Protein AF-A0A9D6AJD1-F1 (afdb_monomer_lite)

pLDDT: mean 76.49, std 11.94, range [50.5, 89.88]

Structure (mmCIF, N/CA/C/O backbone):
data_AF-A0A9D6AJD1-F1
#
_entry.id   AF-A0A9D6AJD1-F1
#
loop_
_atom_site.group_PDB
_atom_site.id
_atom_site.type_symbol
_atom_site.label_atom_id
_atom_site.label_alt_id
_atom_site.label_comp_id
_atom_site.label_asym_id
_atom_site.label_entity_id
_atom_site.label_seq_id
_atom_site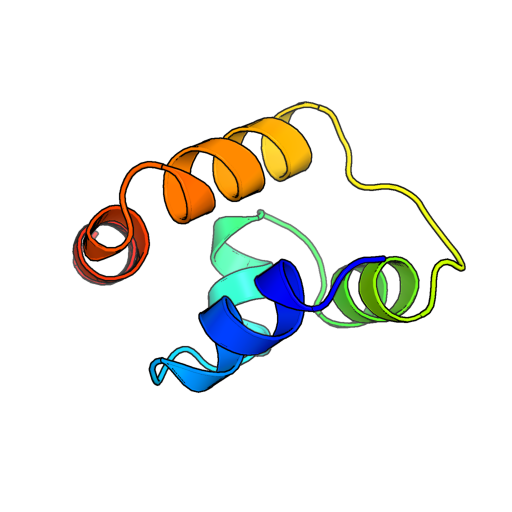.pdbx_PDB_ins_code
_atom_site.Cartn_x
_atom_site.Cartn_y
_atom_site.Cartn_z
_atom_site.occupancy
_atom_site.B_iso_or_equiv
_atom_site.auth_seq_id
_atom_site.auth_comp_id
_atom_site.auth_asym_id
_atom_site.auth_atom_id
_atom_site.pdbx_PDB_model_num
ATOM 1 N N . MET A 1 1 ? 13.919 4.951 -2.273 1.00 50.50 1 MET A N 1
ATOM 2 C CA . MET A 1 1 ? 12.486 5.281 -2.112 1.00 50.50 1 MET A CA 1
ATOM 3 C C . MET A 1 1 ? 12.321 6.050 -0.816 1.00 50.50 1 MET A C 1
ATOM 5 O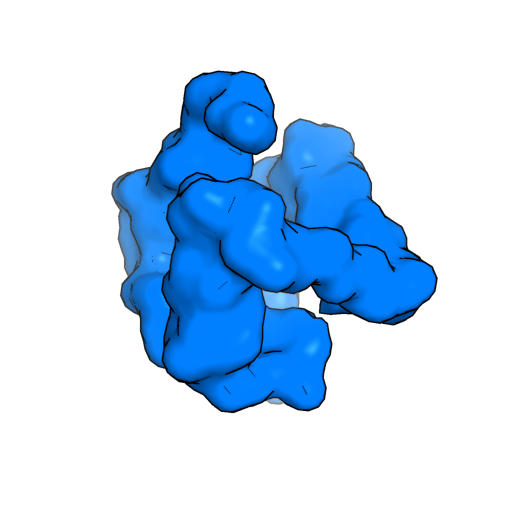 O . MET A 1 1 ? 12.889 5.639 0.188 1.00 50.50 1 MET A O 1
ATOM 9 N N . GLY A 1 2 ? 11.658 7.207 -0.885 1.00 53.50 2 GLY A N 1
ATOM 10 C CA . GLY A 1 2 ? 11.523 8.154 0.220 1.00 53.50 2 GLY A CA 1
ATOM 11 C C . GLY A 1 2 ? 10.668 7.613 1.365 1.00 53.50 2 GLY A C 1
ATOM 12 O O . GLY A 1 2 ? 9.804 6.758 1.188 1.00 53.50 2 GLY A O 1
ATOM 13 N N . THR A 1 3 ? 10.940 8.136 2.547 1.00 55.97 3 THR A N 1
ATOM 14 C CA . THR A 1 3 ? 10.387 7.812 3.870 1.00 55.97 3 THR A CA 1
ATOM 15 C C . THR A 1 3 ? 8.855 7.662 3.963 1.00 55.97 3 THR A C 1
ATOM 17 O O . THR A 1 3 ? 8.380 7.011 4.895 1.00 55.97 3 THR A O 1
ATOM 20 N N . SER A 1 4 ? 8.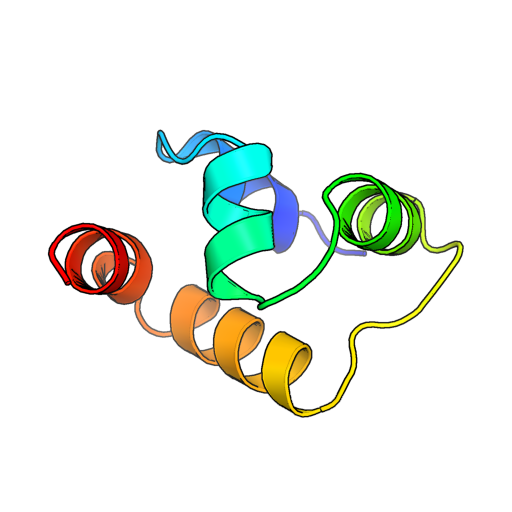075 8.166 2.996 1.00 55.53 4 SER A N 1
ATOM 21 C CA . SER A 1 4 ? 6.606 8.047 2.942 1.00 55.53 4 SER A CA 1
ATOM 22 C C . SER A 1 4 ? 6.081 6.609 2.854 1.00 55.53 4 SER A C 1
ATOM 24 O O . SER A 1 4 ? 5.023 6.317 3.405 1.00 55.53 4 SER A O 1
ATOM 26 N N . GLN A 1 5 ? 6.798 5.685 2.202 1.00 57.06 5 GLN A N 1
ATOM 27 C CA . GLN A 1 5 ? 6.270 4.337 1.937 1.00 57.06 5 GLN A CA 1
ATOM 28 C C . GLN A 1 5 ? 6.296 3.424 3.173 1.00 57.06 5 GLN A C 1
ATOM 30 O O . GLN A 1 5 ? 5.342 2.688 3.414 1.00 57.06 5 GLN A O 1
ATOM 35 N N . ARG A 1 6 ? 7.336 3.533 4.015 1.00 59.22 6 ARG A N 1
ATOM 36 C CA . ARG A 1 6 ? 7.418 2.796 5.293 1.00 59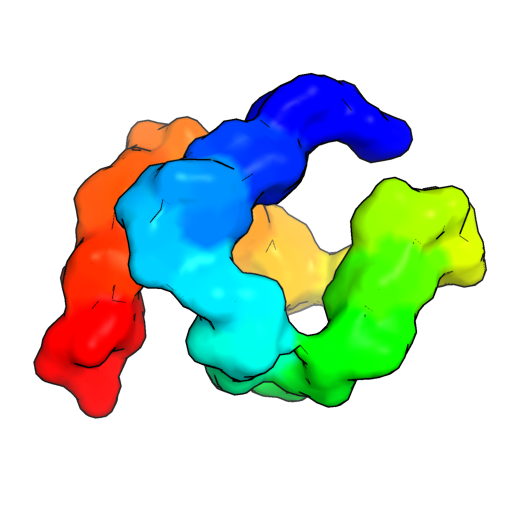.22 6 ARG A CA 1
ATOM 37 C C . ARG A 1 6 ? 6.336 3.237 6.280 1.00 59.22 6 ARG A C 1
ATOM 39 O O . ARG A 1 6 ? 5.757 2.404 6.966 1.00 59.22 6 ARG A O 1
ATOM 46 N N . LYS A 1 7 ? 6.009 4.534 6.292 1.00 58.66 7 LYS A N 1
ATOM 47 C CA . LYS A 1 7 ? 5.014 5.125 7.200 1.00 58.66 7 LYS A CA 1
ATOM 48 C C . LYS A 1 7 ? 3.588 4.594 6.960 1.00 58.66 7 LYS A C 1
ATOM 50 O O . LYS A 1 7 ? 2.777 4.621 7.876 1.00 58.66 7 LYS A O 1
ATOM 55 N N . GLN A 1 8 ? 3.272 4.091 5.762 1.00 60.19 8 GLN A N 1
ATOM 56 C CA . GLN A 1 8 ? 1.962 3.485 5.463 1.00 60.19 8 GLN A CA 1
ATOM 57 C C . GLN A 1 8 ? 1.822 2.066 6.036 1.00 60.19 8 GLN A C 1
ATOM 59 O O . GLN A 1 8 ? 0.736 1.685 6.459 1.00 60.19 8 GLN A O 1
ATOM 64 N N . ILE A 1 9 ? 2.920 1.303 6.076 1.00 57.09 9 ILE A N 1
ATOM 65 C CA . ILE A 1 9 ? 2.976 -0.057 6.643 1.00 57.09 9 ILE A CA 1
ATOM 66 C C . ILE A 1 9 ? 2.929 0.017 8.178 1.00 57.09 9 ILE A C 1
ATOM 68 O O . ILE A 1 9 ? 2.292 -0.796 8.839 1.00 57.09 9 ILE A O 1
ATOM 72 N N . ASP A 1 10 ? 3.536 1.062 8.740 1.00 54.66 10 ASP A N 1
ATOM 73 C CA . ASP A 1 10 ? 3.596 1.318 10.182 1.00 54.66 10 ASP A CA 1
ATOM 74 C C . ASP A 1 10 ? 2.246 1.751 10.794 1.00 54.66 10 ASP A C 1
ATOM 76 O O . ASP A 1 10 ? 2.022 1.602 11.991 1.00 54.66 10 ASP A O 1
ATOM 80 N N . ARG A 1 11 ? 1.279 2.209 9.979 1.00 59.94 11 ARG A N 1
ATOM 81 C CA . ARG A 1 11 ? -0.081 2.590 10.427 1.00 59.94 11 ARG A CA 1
ATOM 82 C C . ARG A 1 11 ? -1.005 1.400 10.753 1.00 59.94 11 ARG A C 1
ATOM 84 O O . ARG A 1 11 ? -2.225 1.538 10.737 1.00 59.94 11 ARG A O 1
ATOM 91 N N . GLY A 1 12 ? -0.427 0.243 11.077 1.00 58.03 12 GLY A N 1
ATOM 92 C CA . GLY A 1 12 ? -1.139 -0.963 11.512 1.00 58.03 12 GLY A CA 1
ATOM 93 C C . GLY A 1 12 ? -1.470 -1.956 10.396 1.00 58.03 12 GLY A C 1
ATOM 94 O O . GLY A 1 12 ? -2.145 -2.952 10.648 1.00 58.03 12 GLY A O 1
ATOM 95 N N . LEU A 1 13 ? -0.996 -1.724 9.168 1.00 66.44 13 LEU A N 1
ATOM 96 C CA . LEU A 1 13 ? -1.250 -2.621 8.045 1.00 66.44 13 LEU A CA 1
ATOM 97 C C . LEU A 1 13 ? -0.051 -3.542 7.817 1.00 66.44 13 LEU A C 1
ATOM 99 O O . LEU A 1 13 ? 1.008 -3.109 7.368 1.00 66.44 13 LEU A O 1
ATOM 103 N N . SER A 1 14 ? -0.214 -4.838 8.088 1.00 72.56 14 SER A N 1
ATOM 104 C CA . SER A 1 14 ? 0.869 -5.793 7.849 1.00 72.56 14 SER A CA 1
ATOM 105 C C . SER A 1 14 ? 1.268 -5.819 6.365 1.00 72.56 14 SER A C 1
ATOM 107 O O . SER A 1 14 ? 0.439 -5.677 5.461 1.00 72.56 14 SER A O 1
ATOM 109 N N . ARG A 1 15 ? 2.557 -6.049 6.093 1.00 73.00 15 ARG A N 1
ATOM 110 C CA . ARG A 1 15 ? 3.106 -6.118 4.727 1.00 73.00 15 ARG A CA 1
ATOM 111 C C . ARG A 1 15 ? 2.364 -7.125 3.839 1.00 73.00 15 ARG A C 1
ATOM 113 O O . ARG A 1 15 ? 2.179 -6.884 2.649 1.00 73.00 15 ARG A O 1
ATOM 120 N N . ALA A 1 16 ? 1.903 -8.234 4.421 1.00 76.31 16 ALA A N 1
ATOM 121 C CA . ALA A 1 16 ? 1.122 -9.252 3.720 1.00 76.31 16 ALA A CA 1
ATOM 122 C C . ALA A 1 16 ? -0.248 -8.726 3.265 1.00 76.31 16 ALA A C 1
ATOM 124 O O . ALA A 1 16 ? -0.670 -8.977 2.137 1.00 76.31 16 ALA A O 1
ATOM 125 N N . VAL A 1 17 ? -0.912 -7.954 4.124 1.00 75.88 17 VAL A N 1
ATOM 126 C CA . VAL A 1 17 ? -2.200 -7.324 3.828 1.00 75.88 17 VAL A CA 1
ATOM 127 C C . VAL A 1 17 ? -2.030 -6.263 2.734 1.00 75.88 17 VAL A C 1
ATOM 129 O O . VAL A 1 17 ? -2.768 -6.270 1.751 1.00 75.88 17 VAL A O 1
ATOM 132 N N . PHE A 1 18 ? -0.983 -5.437 2.815 1.00 78.50 18 PHE A N 1
ATOM 133 C CA . PHE A 1 18 ? -0.686 -4.454 1.770 1.00 78.50 18 PHE A CA 1
ATOM 134 C C . PHE A 1 18 ? -0.376 -5.098 0.410 1.00 78.50 18 PHE A C 1
ATOM 136 O O . PHE A 1 18 ? -0.882 -4.656 -0.622 1.00 78.50 18 PHE A O 1
ATOM 143 N N . ALA A 1 19 ? 0.404 -6.183 0.395 1.00 83.81 19 ALA A N 1
ATOM 144 C CA . ALA A 1 19 ? 0.708 -6.919 -0.831 1.00 83.81 19 ALA A CA 1
ATOM 145 C C . ALA A 1 19 ? -0.565 -7.480 -1.490 1.00 83.81 19 ALA A C 1
ATOM 147 O O . ALA A 1 19 ? -0.739 -7.377 -2.706 1.00 83.81 19 ALA A O 1
ATOM 148 N N . ARG A 1 20 ? -1.495 -7.994 -0.676 1.00 82.75 20 ARG A N 1
ATOM 149 C CA . ARG A 1 20 ? -2.786 -8.507 -1.141 1.00 82.75 20 ARG A CA 1
ATOM 150 C C . ARG A 1 20 ? -3.632 -7.412 -1.804 1.00 82.75 20 ARG A C 1
ATOM 152 O O . ARG A 1 20 ? -4.191 -7.663 -2.870 1.00 82.75 20 ARG A O 1
ATOM 159 N N . TYR A 1 21 ? -3.648 -6.191 -1.263 1.00 79.06 21 TYR A N 1
ATOM 160 C CA . TYR A 1 21 ? -4.340 -5.052 -1.892 1.00 79.06 21 TYR A CA 1
ATOM 161 C C . TYR A 1 21 ? -3.709 -4.610 -3.206 1.00 79.06 21 TYR A C 1
ATOM 163 O O . TYR A 1 21 ? -4.408 -4.299 -4.167 1.00 79.06 21 TYR A O 1
ATOM 171 N N . LEU A 1 22 ? -2.381 -4.640 -3.279 1.00 83.62 22 LEU A N 1
ATOM 172 C CA . LEU A 1 22 ? -1.641 -4.353 -4.505 1.00 83.62 22 LEU A CA 1
ATOM 173 C C . LEU A 1 22 ? -1.702 -5.506 -5.522 1.00 83.62 22 LEU A C 1
ATOM 175 O O . LEU A 1 22 ? -1.052 -5.420 -6.565 1.00 83.62 22 LEU A O 1
ATOM 179 N N . ARG A 1 23 ? -2.456 -6.578 -5.217 1.00 84.00 23 ARG A N 1
ATOM 180 C CA . ARG A 1 23 ? -2.554 -7.820 -5.999 1.00 84.00 23 ARG A CA 1
ATOM 181 C C . ARG A 1 23 ? -1.178 -8.357 -6.389 1.00 84.00 23 ARG A C 1
ATOM 183 O O . ARG A 1 23 ? -0.952 -8.782 -7.519 1.00 84.00 23 ARG A O 1
ATOM 190 N N . THR A 1 24 ? -0.244 -8.301 -5.446 1.00 86.56 24 THR A N 1
ATOM 191 C CA . THR A 1 24 ? 1.149 -8.689 -5.651 1.00 86.56 24 THR A CA 1
ATOM 192 C C . THR A 1 24 ? 1.623 -9.616 -4.540 1.00 86.56 24 THR A C 1
ATOM 194 O O . THR A 1 24 ? 1.044 -9.682 -3.456 1.00 86.56 24 THR A O 1
ATOM 197 N N . ASN A 1 25 ? 2.693 -10.357 -4.803 1.00 86.19 25 ASN A N 1
ATOM 198 C CA . ASN A 1 25 ? 3.309 -11.211 -3.797 1.00 86.19 25 ASN A CA 1
ATOM 199 C C . ASN A 1 25 ? 4.093 -10.343 -2.786 1.00 86.19 25 ASN A C 1
ATOM 201 O O . ASN A 1 25 ? 4.777 -9.405 -3.212 1.00 86.19 25 ASN A O 1
ATOM 205 N N . PRO A 1 26 ? 4.075 -10.655 -1.474 1.00 85.38 26 PRO A N 1
ATOM 206 C CA . PRO A 1 26 ? 4.926 -9.996 -0.479 1.00 85.38 26 PRO A CA 1
ATOM 207 C C . PRO A 1 26 ? 6.404 -9.881 -0.881 1.00 85.38 26 PRO A C 1
ATOM 209 O O . PRO A 1 26 ? 7.030 -8.863 -0.605 1.00 85.38 26 PRO A O 1
ATOM 212 N N . ARG A 1 27 ? 6.951 -10.873 -1.595 1.00 88.00 27 ARG A N 1
ATOM 213 C CA . ARG A 1 27 ? 8.331 -10.848 -2.107 1.00 88.00 27 ARG A CA 1
ATOM 214 C C . ARG A 1 27 ? 8.540 -9.815 -3.218 1.00 88.00 27 ARG A C 1
ATOM 216 O O . ARG A 1 27 ? 9.602 -9.211 -3.316 1.00 88.00 27 ARG A O 1
ATOM 223 N N . THR A 1 28 ? 7.524 -9.574 -4.043 1.00 88.75 28 THR A N 1
ATOM 224 C CA . THR A 1 28 ? 7.545 -8.507 -5.054 1.00 88.75 28 THR A CA 1
ATOM 225 C C . THR A 1 28 ? 7.486 -7.134 -4.394 1.00 88.75 28 THR A C 1
ATOM 227 O O . THR A 1 28 ? 8.219 -6.234 -4.794 1.00 88.75 28 THR A O 1
ATOM 230 N N . LEU A 1 29 ? 6.656 -6.990 -3.358 1.00 85.94 29 LEU A N 1
ATOM 231 C CA . LEU A 1 29 ? 6.594 -5.771 -2.556 1.00 85.94 29 LEU A CA 1
ATOM 232 C C . LEU A 1 29 ? 7.941 -5.489 -1.871 1.00 85.94 29 LEU A C 1
ATOM 234 O O . LEU A 1 29 ? 8.439 -4.372 -1.951 1.00 85.94 29 LEU A O 1
ATOM 238 N N . GLU A 1 30 ? 8.580 -6.506 -1.296 1.00 87.44 30 GLU A N 1
ATOM 239 C CA . GLU A 1 30 ? 9.922 -6.394 -0.717 1.00 87.44 30 GLU A CA 1
ATOM 240 C C . GLU A 1 30 ? 10.979 -5.984 -1.756 1.00 87.44 30 GLU A C 1
ATOM 242 O O . GLU A 1 30 ? 11.809 -5.114 -1.494 1.00 87.44 30 GLU A O 1
ATOM 247 N N . ASN A 1 31 ? 10.922 -6.538 -2.971 1.00 89.38 31 ASN A N 1
ATOM 248 C CA . ASN A 1 31 ? 11.799 -6.109 -4.063 1.00 89.38 31 ASN A CA 1
ATOM 249 C C . ASN A 1 31 ? 11.595 -4.627 -4.424 1.00 89.38 31 ASN A C 1
ATOM 251 O O . ASN A 1 31 ? 12.564 -3.950 -4.770 1.00 89.38 31 ASN A O 1
ATOM 255 N N . TRP A 1 32 ? 10.365 -4.108 -4.343 1.00 89.19 32 TRP A N 1
ATOM 256 C CA . TRP A 1 32 ? 10.090 -2.679 -4.528 1.00 89.19 32 TRP A CA 1
ATOM 257 C C . TRP A 1 32 ? 10.653 -1.845 -3.376 1.00 89.19 32 TRP A C 1
ATOM 259 O O . TRP A 1 32 ? 11.343 -0.860 -3.627 1.00 89.19 32 TRP A O 1
ATOM 269 N N . GLU A 1 33 ? 10.443 -2.269 -2.127 1.00 83.19 33 GLU A N 1
ATOM 270 C CA . GLU A 1 33 ? 10.964 -1.600 -0.924 1.00 83.19 33 GLU A CA 1
ATOM 271 C C . GLU A 1 33 ? 12.496 -1.489 -0.932 1.00 83.19 33 GLU A C 1
ATOM 273 O O . GLU A 1 33 ? 13.051 -0.460 -0.542 1.00 83.19 33 GLU A O 1
ATOM 278 N N . GLN A 1 34 ? 13.181 -2.529 -1.413 1.00 87.44 34 GLN A N 1
ATOM 279 C CA . GLN A 1 34 ? 14.638 -2.568 -1.555 1.00 87.44 34 GLN A CA 1
ATOM 280 C C . GLN A 1 34 ? 15.147 -1.857 -2.821 1.00 87.44 34 GLN A C 1
ATOM 282 O O . GLN A 1 34 ? 16.353 -1.796 -3.046 1.00 87.44 34 GLN A O 1
ATOM 287 N N . GLY A 1 35 ? 14.253 -1.339 -3.671 1.00 86.56 35 GLY A N 1
ATOM 288 C CA . GLY A 1 35 ? 14.610 -0.683 -4.930 1.00 86.56 35 GLY A CA 1
ATOM 289 C C . GLY A 1 35 ? 15.130 -1.629 -6.018 1.00 86.56 35 GLY A C 1
ATOM 290 O O . GLY A 1 35 ? 15.643 -1.162 -7.031 1.00 86.56 35 GLY A O 1
ATOM 291 N N . ARG A 1 36 ? 14.985 -2.947 -5.837 1.00 89.88 36 ARG A N 1
ATOM 292 C CA . ARG A 1 36 ? 15.378 -3.976 -6.816 1.00 89.88 36 ARG A CA 1
ATOM 293 C C . ARG A 1 36 ? 14.397 -4.084 -7.985 1.00 89.88 36 ARG A C 1
ATOM 295 O O . ARG A 1 36 ? 14.748 -4.616 -9.031 1.00 89.88 36 ARG A O 1
ATOM 302 N N . ALA A 1 37 ? 13.166 -3.603 -7.814 1.00 89.25 37 ALA A N 1
ATOM 303 C CA . ALA A 1 37 ? 12.144 -3.562 -8.854 1.00 89.25 37 ALA A CA 1
ATOM 304 C C . ALA A 1 37 ? 11.250 -2.320 -8.704 1.00 89.25 37 ALA A C 1
ATOM 306 O O . ALA A 1 37 ? 11.277 -1.637 -7.681 1.00 89.25 37 ALA A O 1
ATOM 307 N N . LYS A 1 38 ? 10.437 -2.031 -9.727 1.00 86.94 38 LYS A N 1
ATOM 308 C CA . LYS A 1 38 ? 9.484 -0.911 -9.727 1.00 86.94 38 LYS A CA 1
ATOM 309 C C . LYS A 1 38 ? 8.034 -1.412 -9.661 1.00 86.94 38 LYS A C 1
ATOM 311 O O . LYS A 1 38 ? 7.735 -2.438 -10.277 1.00 86.94 38 LYS A O 1
ATOM 316 N N . PRO A 1 39 ? 7.134 -0.695 -8.960 1.00 87.88 39 PRO A N 1
ATOM 317 C CA . PRO A 1 39 ? 5.710 -0.998 -8.971 1.00 87.88 39 PRO A CA 1
ATOM 318 C C . PRO A 1 39 ? 5.115 -0.872 -10.372 1.00 87.88 39 PRO A C 1
ATOM 320 O O . PRO A 1 39 ? 5.492 0.012 -11.142 1.00 87.88 39 PRO A O 1
ATOM 323 N N . ASN A 1 40 ? 4.163 -1.752 -10.689 1.00 88.12 40 ASN A N 1
ATOM 324 C CA . ASN A 1 40 ? 3.369 -1.634 -11.911 1.00 88.12 40 ASN A CA 1
ATOM 325 C C . ASN A 1 40 ? 2.415 -0.422 -11.833 1.00 88.12 40 ASN A C 1
ATOM 327 O O . ASN A 1 40 ? 2.233 0.171 -10.768 1.00 88.12 40 ASN A O 1
ATOM 331 N N . ALA A 1 41 ? 1.788 -0.061 -12.958 1.00 87.56 41 ALA A N 1
ATOM 332 C CA . ALA A 1 41 ? 0.933 1.125 -13.051 1.00 87.56 41 ALA A CA 1
ATOM 333 C C . ALA A 1 41 ? -0.221 1.130 -12.027 1.00 87.56 41 ALA A C 1
ATOM 335 O O . ALA A 1 41 ? -0.486 2.159 -11.405 1.00 87.56 41 ALA A O 1
ATOM 336 N N . GLN A 1 42 ? -0.863 -0.020 -11.798 1.00 85.88 42 GLN A N 1
ATOM 337 C CA . GLN A 1 42 ? -1.961 -0.152 -10.838 1.00 85.88 42 GLN A CA 1
ATOM 338 C C . GLN A 1 42 ? -1.468 -0.001 -9.393 1.00 85.88 42 GLN A C 1
ATOM 340 O O . GLN A 1 42 ? -2.053 0.744 -8.609 1.00 85.88 42 GLN A O 1
ATOM 345 N N . ALA A 1 43 ? -0.359 -0.653 -9.046 1.00 87.25 43 ALA A N 1
ATOM 346 C CA . ALA A 1 43 ? 0.247 -0.551 -7.727 1.00 87.25 43 ALA A CA 1
ATOM 347 C C . ALA A 1 43 ? 0.729 0.877 -7.436 1.00 87.25 43 ALA A C 1
ATOM 349 O O . ALA A 1 43 ? 0.485 1.398 -6.351 1.00 87.25 43 ALA A O 1
ATOM 350 N N . ALA A 1 44 ? 1.344 1.543 -8.416 1.00 88.06 44 ALA A N 1
ATOM 351 C CA . ALA A 1 44 ? 1.764 2.936 -8.297 1.00 88.06 44 ALA A CA 1
ATOM 352 C C . ALA A 1 44 ? 0.571 3.886 -8.089 1.00 88.06 44 ALA A C 1
ATOM 354 O O . ALA A 1 44 ? 0.672 4.836 -7.312 1.00 88.06 44 ALA A O 1
ATOM 355 N N . LEU A 1 45 ? -0.567 3.623 -8.740 1.00 87.81 45 LEU A N 1
ATOM 356 C CA . LEU A 1 45 ? -1.799 4.381 -8.529 1.00 87.81 45 LEU A CA 1
ATOM 357 C C . LEU A 1 45 ? -2.346 4.186 -7.109 1.00 87.81 45 LEU A C 1
ATOM 359 O O . LEU A 1 45 ? -2.616 5.173 -6.430 1.00 87.81 45 LEU A O 1
ATOM 363 N N . ILE A 1 46 ? -2.452 2.939 -6.637 1.00 83.19 46 ILE A N 1
ATOM 364 C CA . ILE A 1 46 ? -2.918 2.630 -5.274 1.00 83.19 46 ILE A CA 1
ATOM 365 C C . ILE A 1 46 ? -1.998 3.277 -4.232 1.00 83.19 46 ILE A C 1
ATOM 367 O O . ILE A 1 46 ? -2.482 3.884 -3.282 1.00 83.19 46 ILE A O 1
ATOM 371 N N . MET A 1 47 ? -0.678 3.225 -4.430 1.00 83.25 47 MET A N 1
ATOM 372 C CA . MET A 1 47 ? 0.288 3.877 -3.539 1.00 83.25 47 MET A CA 1
ATOM 373 C C . MET A 1 47 ? 0.081 5.396 -3.464 1.00 83.25 47 MET A C 1
ATOM 375 O O . MET A 1 47 ? 0.085 5.950 -2.368 1.00 83.25 47 MET A O 1
ATOM 379 N N . ARG A 1 48 ? -0.156 6.063 -4.602 1.00 86.12 48 ARG A N 1
ATOM 380 C CA . ARG A 1 48 ? -0.451 7.508 -4.652 1.00 86.12 48 ARG A CA 1
ATOM 381 C C . ARG A 1 48 ? -1.787 7.857 -4.000 1.00 86.12 48 ARG A C 1
ATOM 383 O O . ARG A 1 48 ? -1.893 8.877 -3.326 1.00 86.12 48 ARG A O 1
ATOM 390 N N . LEU A 1 49 ? -2.804 7.018 -4.189 1.00 83.50 49 LEU A N 1
ATOM 391 C CA . LEU A 1 49 ? -4.106 7.187 -3.543 1.00 83.50 49 LEU A CA 1
ATOM 392 C C . LEU A 1 49 ? -3.984 7.088 -2.025 1.00 83.50 49 LEU A C 1
ATOM 394 O O . LEU A 1 49 ? -4.480 7.953 -1.318 1.00 83.50 49 LEU A O 1
ATOM 398 N N . VAL A 1 50 ? -3.260 6.085 -1.540 1.00 80.31 50 VAL A N 1
ATOM 399 C CA . VAL A 1 50 ? -2.993 5.867 -0.115 1.00 80.31 50 VAL A CA 1
ATOM 400 C C . VAL A 1 50 ? -2.140 6.996 0.482 1.00 80.31 50 VAL A C 1
ATOM 402 O O . VAL A 1 50 ? -2.336 7.373 1.636 1.00 80.31 50 VAL A O 1
ATOM 405 N N . GLU A 1 51 ? -1.214 7.580 -0.285 1.00 82.56 51 GLU A N 1
ATOM 406 C CA . GLU A 1 51 ? -0.452 8.774 0.119 1.00 82.56 51 GLU A CA 1
ATOM 407 C C . GLU A 1 51 ? -1.340 10.016 0.263 1.00 82.56 51 GLU A C 1
ATOM 409 O O . GLU A 1 51 ? -1.213 10.749 1.243 1.00 82.56 51 GLU A O 1
ATOM 414 N N . LYS A 1 52 ? -2.269 10.225 -0.675 1.00 84.31 52 LYS A N 1
ATOM 415 C CA . LYS A 1 52 ? -3.178 11.378 -0.678 1.00 84.31 52 LYS A CA 1
ATOM 416 C C . LYS A 1 52 ? -4.338 11.242 0.315 1.00 84.31 52 LYS A C 1
ATOM 418 O O . LYS A 1 52 ? -4.785 12.238 0.875 1.00 84.31 52 LYS A O 1
ATOM 423 N N . PHE A 1 53 ? -4.817 10.022 0.526 1.00 82.75 53 PHE A N 1
ATOM 424 C CA . PHE A 1 53 ? -5.992 9.693 1.325 1.00 82.75 53 PHE A CA 1
ATOM 425 C C . PHE A 1 53 ? -5.628 8.563 2.293 1.00 82.75 53 PHE A C 1
ATOM 427 O O . PHE A 1 53 ? -5.809 7.384 1.972 1.00 82.75 53 PHE A O 1
ATOM 434 N N . PRO A 1 54 ? -5.067 8.889 3.468 1.00 71.81 54 PRO A N 1
ATOM 435 C CA . PRO A 1 54 ? -4.561 7.882 4.398 1.00 71.81 54 PRO A CA 1
ATOM 436 C C . PRO A 1 54 ? -5.649 6.953 4.958 1.00 71.81 54 PRO A C 1
ATOM 438 O O . PRO A 1 54 ? -5.344 5.835 5.368 1.00 71.81 54 PRO A O 1
ATOM 441 N N . ASP A 1 55 ? -6.912 7.379 4.934 1.00 79.31 55 ASP A N 1
ATOM 442 C CA . ASP A 1 55 ? -8.085 6.577 5.290 1.00 79.31 55 ASP A CA 1
ATOM 443 C C . ASP A 1 55 ? -8.420 5.509 4.232 1.00 79.31 55 ASP A C 1
ATOM 445 O O . ASP A 1 55 ? -9.100 4.531 4.537 1.00 79.31 55 ASP A O 1
ATOM 449 N N . THR A 1 56 ? -7.895 5.631 3.006 1.00 74.94 56 THR A N 1
ATOM 450 C CA . THR A 1 56 ? -8.086 4.641 1.930 1.00 74.94 56 THR A CA 1
ATOM 451 C C . THR A 1 56 ? -7.609 3.262 2.356 1.00 74.94 56 THR A C 1
ATOM 453 O O . THR A 1 56 ? -8.234 2.269 2.012 1.00 74.94 56 THR A O 1
ATOM 456 N N . VAL A 1 57 ? -6.545 3.180 3.155 1.00 69.69 57 VAL A N 1
ATOM 457 C CA . VAL A 1 57 ? -6.046 1.902 3.678 1.00 69.69 57 VAL A CA 1
ATOM 458 C C . VAL A 1 57 ? -7.073 1.222 4.584 1.00 69.69 57 VAL A C 1
ATOM 460 O O . VAL A 1 57 ? -7.277 0.017 4.472 1.00 69.69 57 VAL A O 1
ATOM 463 N N . GLN A 1 58 ? -7.748 1.987 5.446 1.00 71.38 58 GLN A N 1
ATOM 464 C CA . GLN A 1 58 ? -8.798 1.461 6.319 1.00 71.38 58 GLN A CA 1
ATOM 465 C C . GLN A 1 58 ? -10.043 1.075 5.517 1.00 71.38 58 GLN A C 1
ATOM 467 O O . GLN A 1 58 ? -10.581 -0.006 5.724 1.00 71.38 58 GLN A O 1
ATOM 472 N N . ARG A 1 59 ? -10.453 1.903 4.546 1.00 70.12 59 ARG A N 1
ATOM 473 C CA . ARG A 1 59 ? -11.589 1.607 3.653 1.00 70.12 59 ARG A CA 1
ATOM 474 C C . ARG A 1 59 ? -11.356 0.366 2.792 1.00 70.12 59 ARG A C 1
ATOM 476 O O . ARG A 1 59 ? -12.277 -0.410 2.571 1.00 70.12 59 ARG A O 1
ATOM 483 N N . LEU A 1 60 ? -10.126 0.175 2.314 1.00 66.88 60 LEU A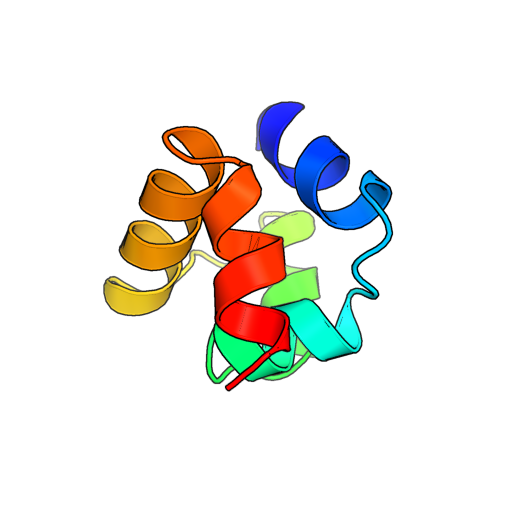 N 1
ATOM 484 C CA . LEU A 1 60 ? -9.725 -1.016 1.565 1.00 66.88 60 LEU A CA 1
ATOM 485 C C . LEU A 1 60 ? -9.646 -2.262 2.453 1.00 66.88 60 LEU A C 1
ATOM 487 O O . LEU A 1 60 ? -9.760 -3.362 1.931 1.00 66.88 60 LEU A O 1
ATOM 491 N N . ALA A 1 61 ? -9.461 -2.104 3.768 1.00 65.94 61 ALA A N 1
ATOM 492 C CA . ALA A 1 61 ? -9.443 -3.220 4.711 1.00 65.94 61 ALA A CA 1
ATOM 493 C C . ALA A 1 61 ? -10.827 -3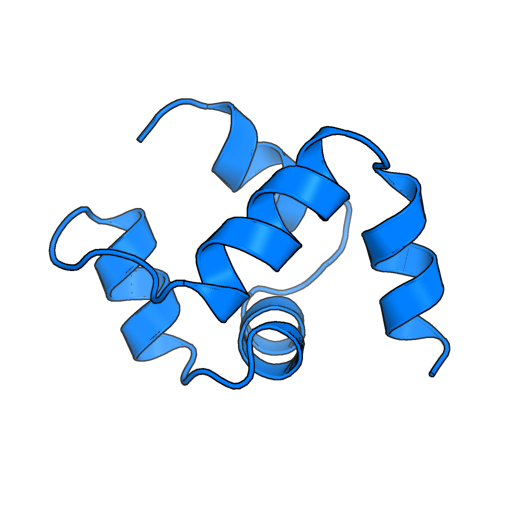.719 5.134 1.00 65.94 61 ALA A C 1
ATOM 495 O O . ALA A 1 61 ? -10.930 -4.799 5.710 1.00 65.94 61 ALA A O 1
ATOM 496 N N . THR A 1 62 ? -11.877 -2.950 4.850 1.00 65.25 62 THR A N 1
ATOM 497 C CA . THR A 1 62 ? -13.270 -3.293 5.170 1.00 65.25 62 THR A CA 1
ATOM 498 C C . THR A 1 62 ? -14.047 -3.918 4.007 1.00 65.25 62 THR A C 1
ATOM 500 O O . THR A 1 62 ? -15.227 -4.212 4.174 1.00 65.25 62 THR A O 1
ATOM 503 N N . VAL A 1 63 ? -13.417 -4.094 2.840 1.00 58.34 63 VAL A N 1
ATOM 504 C CA . VAL A 1 63 ? -13.996 -4.708 1.627 1.00 58.34 63 VAL A CA 1
ATOM 505 C C . VAL A 1 63 ? -13.308 -6.023 1.288 1.00 58.34 63 VAL A C 1
ATOM 507 O O . VAL A 1 63 ? -14.010 -6.914 0.768 1.00 58.34 63 VAL A O 1
#

Secondary structure (DSSP, 8-state):
--THHHHHHHTT--HHHHHHHTTS-HHHHHHHHTTSS---HHHHHHHHHHHH-TTHHHHHHT-

Radius of gyration: 10.78 Å; chains: 1; bounding box: 29×23×25 Å

Sequence (63 aa):
MGTSQRKQIDRGLSRAVFARYLRTNPRTLENWEQGRAKPNAQAALIMRLVEKFPDTVQRLATV

Foldseek 3Di:
DDPLVVVLCVVPPPLCNLCVLLVHDSVVVVCVVVVVDPRDPSSVVVSVCCSVPVCVSVVSVVD